Protein AF-Q692S1-F1 (afdb_monomer)

Nearest PDB structures (foldseek):
  7toe-assembly1_B  TM=9.951E-01  e=8.695E-08  Homo sapiens
  7snh-assembly1_D  TM=9.982E-01  e=1.835E-07  Homo sapiens
  7zhz-assembly1_B  TM=9.781E-01  e=6.781E-07  Leishmania donovani
  7zhu-assembly1_B  TM=9.835E-01  e=9.851E-07  Leishmania donovani
  4lgv-assembly1_D  TM=9.643E-01  e=1.264E-05  Mycobacterium avium 104

Sequence (85 aa):
LLVLRFANRFFLPLWNRDNIDNIQIVFREDFGTEGRGGYFDEYGIIRDIIQNHLLQVLCLVAMEKPVSLKPEHIRDEKVKVLQSM

Solvent-accessible surface area (backbone atoms only — not comparable to full-atom values): 5405 Å² total; per-residue (Å²): 102,66,62,62,48,74,72,32,80,78,43,52,85,47,72,45,82,92,67,44,92,80,86,86,86,85,87,86,74,96,68,78,60,86,91,42,47,76,61,46,70,77,59,36,68,54,64,71,42,42,71,49,58,51,43,52,52,48,21,62,72,67,31,67,87,46,93,45,92,51,71,63,41,46,48,51,31,32,51,51,44,64,73,71,106

InterPro domains:
  IPR001282 Glucose-6-phosphate dehydrogenase [PR00079] (32-49)
  IPR001282 Glucose-6-phosphate dehydrogenase [PR00079] (50-66)
  IPR001282 Glucose-6-phosphate dehydrogenase [PTHR23429] (1-85)
  IPR022675 Glucose-6-phosphate dehydrogenase, C-terminal [PF02781] (2-85)

Radius of gyration: 16.23 Å; Cα contacts (8 Å, |Δi|>4): 50; chains: 1; bounding box: 28×32×43 Å

Mean predicted aligned error: 4.51 Å

pLDDT: mean 92.02, std 7.75, range [68.81, 98.31]

Organism: Capsicum annuum (NCBI:txid4072)

Secondary structure (DSSP, 8-state):
-HHHHHS-TTTGGGSSTTT----------SS--TT-HHHHHHHHHIIIIIIIIIHHHHHHHHPPPPSSSSHHHHHHHHHHHHHT-

Foldseek 3Di:
DLCVQPVDPVNPVCLDPVNDPDDDDDDDDPDDCVPCVVVCVVQPPCNVDVVPPVLQVVLSSPFDNFPDPDPVSSVVRSVVVVVVD

Structure (mmCIF, N/CA/C/O backbone):
data_AF-Q692S1-F1
#
_entry.id   AF-Q692S1-F1
#
loop_
_atom_site.group_PDB
_atom_site.id
_atom_site.type_symbol
_atom_site.label_atom_id
_atom_site.label_alt_id
_atom_site.label_comp_id
_atom_site.label_asym_id
_atom_site.label_entity_id
_atom_site.label_seq_id
_atom_site.pdbx_PDB_ins_code
_atom_site.Cartn_x
_atom_site.Cartn_y
_atom_site.Cartn_z
_atom_site.occupancy
_atom_site.B_iso_or_equiv
_atom_site.auth_seq_id
_atom_site.auth_comp_id
_atom_site.auth_asym_id
_atom_site.auth_atom_id
_atom_site.pdbx_PDB_model_num
ATOM 1 N N . LEU A 1 1 ? 8.274 -6.243 2.074 1.00 84.69 1 LEU A N 1
ATOM 2 C CA . LEU A 1 1 ? 7.417 -5.977 0.891 1.00 84.69 1 LEU A CA 1
ATOM 3 C C . LEU A 1 1 ? 8.216 -5.860 -0.408 1.00 84.69 1 LEU A C 1
ATOM 5 O O . LEU A 1 1 ? 7.969 -6.652 -1.305 1.00 84.69 1 LEU A O 1
ATOM 9 N N . LEU A 1 2 ? 9.208 -4.965 -0.499 1.00 89.25 2 LEU A N 1
ATOM 10 C CA . LEU A 1 2 ? 10.026 -4.774 -1.715 1.00 89.25 2 LEU A CA 1
ATOM 11 C C . LEU A 1 2 ? 10.664 -6.070 -2.249 1.00 89.25 2 LEU A C 1
ATOM 13 O O . LEU A 1 2 ? 10.493 -6.401 -3.417 1.00 89.25 2 LEU A O 1
ATOM 17 N N . VAL A 1 3 ? 11.349 -6.832 -1.387 1.00 91.56 3 VAL A N 1
ATOM 18 C CA . VAL A 1 3 ? 11.988 -8.105 -1.779 1.00 91.56 3 VAL A CA 1
ATOM 19 C C . VAL A 1 3 ? 10.947 -9.119 -2.257 1.00 91.56 3 VAL A C 1
ATOM 21 O O . VAL A 1 3 ? 11.128 -9.732 -3.304 1.00 91.56 3 VAL A O 1
ATOM 24 N N . LEU A 1 4 ? 9.825 -9.246 -1.541 1.00 91.06 4 LEU A N 1
ATOM 25 C CA . LEU A 1 4 ? 8.742 -10.159 -1.911 1.00 91.06 4 LEU A CA 1
ATOM 26 C C . LEU A 1 4 ? 8.243 -9.880 -3.338 1.00 91.06 4 LEU A C 1
ATOM 28 O O . LEU A 1 4 ? 8.190 -10.802 -4.143 1.00 91.06 4 LEU A O 1
ATOM 32 N N . ARG A 1 5 ? 7.958 -8.614 -3.667 1.00 92.00 5 ARG A N 1
ATOM 33 C CA . ARG A 1 5 ? 7.407 -8.224 -4.974 1.00 92.00 5 ARG A CA 1
ATOM 34 C C . ARG A 1 5 ? 8.440 -8.239 -6.100 1.00 92.00 5 ARG A C 1
ATOM 36 O O . ARG A 1 5 ? 8.144 -8.712 -7.190 1.00 92.00 5 ARG A O 1
ATOM 43 N N . PHE A 1 6 ? 9.647 -7.729 -5.857 1.00 92.81 6 PHE A N 1
ATOM 44 C CA . PHE A 1 6 ? 10.584 -7.409 -6.940 1.00 92.81 6 PHE A CA 1
ATOM 45 C C . PHE A 1 6 ? 11.780 -8.357 -7.070 1.00 92.81 6 PHE A C 1
ATOM 47 O O . PHE A 1 6 ? 12.449 -8.323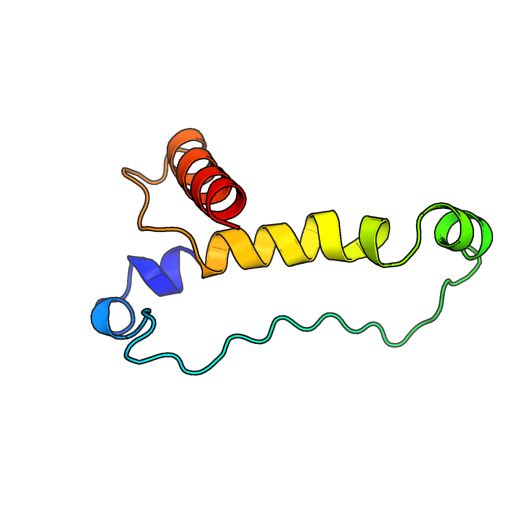 -8.104 1.00 92.81 6 PHE A O 1
ATOM 54 N N . ALA A 1 7 ? 12.050 -9.210 -6.074 1.00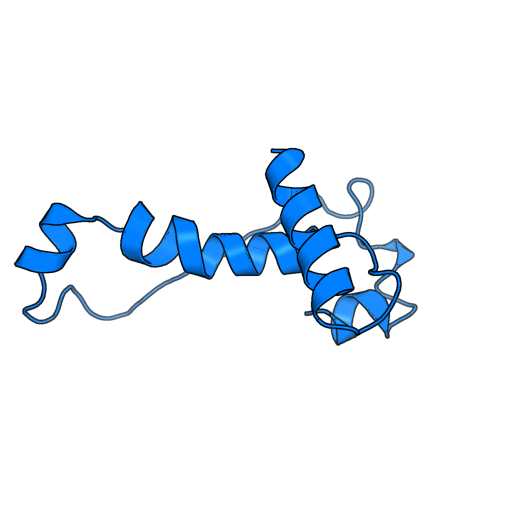 92.69 7 ALA A N 1
ATOM 55 C CA . ALA A 1 7 ? 13.106 -10.227 -6.154 1.00 92.69 7 ALA A CA 1
ATOM 56 C C . ALA A 1 7 ? 12.582 -11.620 -6.553 1.00 92.69 7 ALA A C 1
ATOM 58 O O . ALA A 1 7 ? 13.376 -12.518 -6.824 1.00 92.69 7 ALA A O 1
ATOM 59 N N . ASN A 1 8 ? 11.260 -11.806 -6.627 1.00 92.62 8 ASN A N 1
ATOM 60 C CA . ASN A 1 8 ? 10.635 -13.093 -6.925 1.00 92.62 8 ASN A CA 1
ATOM 61 C C . ASN A 1 8 ? 9.931 -13.059 -8.284 1.00 92.62 8 ASN A C 1
ATOM 63 O O . ASN A 1 8 ? 8.936 -12.359 -8.464 1.00 92.62 8 ASN A O 1
ATOM 67 N N . ARG A 1 9 ? 10.402 -13.881 -9.230 1.00 91.62 9 ARG A N 1
ATOM 68 C CA . ARG A 1 9 ? 9.793 -14.003 -10.570 1.00 91.62 9 ARG A CA 1
ATOM 69 C C . ARG A 1 9 ? 8.338 -14.468 -10.537 1.00 91.62 9 ARG A C 1
ATOM 71 O O . ARG A 1 9 ? 7.588 -14.116 -11.434 1.00 91.62 9 ARG A O 1
ATOM 78 N N . PHE A 1 10 ? 7.954 -15.232 -9.515 1.00 92.50 10 PHE A N 1
ATOM 79 C CA . PHE A 1 10 ? 6.592 -15.739 -9.358 1.00 92.50 10 PHE A CA 1
ATOM 80 C C . PHE A 1 10 ? 5.574 -14.626 -9.071 1.00 92.50 10 PHE A C 1
ATOM 82 O O . PHE A 1 10 ? 4.486 -14.634 -9.632 1.00 92.50 10 PHE A O 1
ATOM 89 N N . PHE A 1 11 ? 5.931 -13.643 -8.236 1.00 91.00 11 PHE A N 1
ATOM 90 C CA . PHE A 1 11 ? 5.001 -12.579 -7.842 1.00 91.00 11 PHE A CA 1
ATOM 91 C C . PHE A 1 11 ? 4.866 -11.475 -8.892 1.00 91.00 11 PHE A C 1
ATOM 93 O O . PHE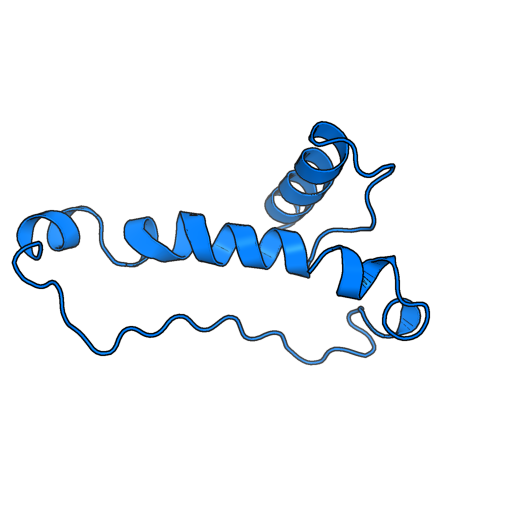 A 1 11 ? 3.815 -10.848 -8.975 1.00 91.00 11 PHE A O 1
ATOM 100 N N . LEU A 1 12 ? 5.895 -11.252 -9.714 1.00 87.62 12 LEU A N 1
ATOM 101 C CA . LEU A 1 12 ? 5.919 -10.158 -10.685 1.00 87.62 12 LEU A CA 1
ATOM 102 C C . LEU A 1 12 ? 4.722 -10.155 -11.670 1.00 87.62 12 LEU A C 1
ATOM 104 O O . LEU A 1 12 ? 4.085 -9.111 -11.784 1.00 87.62 12 LEU A O 1
ATOM 108 N N . PRO A 1 13 ? 4.366 -11.265 -12.357 1.00 93.44 13 PRO A N 1
ATOM 109 C CA . PRO A 1 13 ? 3.239 -11.275 -13.297 1.00 93.44 13 PRO A CA 1
ATOM 110 C C . PRO A 1 13 ? 1.865 -11.313 -12.614 1.00 93.44 13 PRO A C 1
ATOM 112 O O . PRO A 1 13 ? 0.867 -11.030 -13.266 1.00 93.44 13 PRO A O 1
ATOM 115 N N . LEU A 1 14 ? 1.804 -11.663 -11.325 1.00 95.06 14 LEU A N 1
ATOM 116 C CA . LEU A 1 14 ? 0.554 -11.767 -10.566 1.00 95.06 14 LEU A CA 1
ATOM 117 C C . LEU A 1 14 ? 0.177 -10.454 -9.869 1.00 95.06 14 LEU A C 1
ATOM 119 O O . LEU A 1 14 ? -0.953 -10.295 -9.425 1.00 95.06 14 LEU A O 1
ATOM 123 N N . TRP A 1 15 ? 1.109 -9.509 -9.733 1.00 96.38 15 TRP A N 1
ATOM 124 C CA . TRP A 1 15 ? 0.884 -8.296 -8.951 1.00 96.38 15 TRP A CA 1
ATOM 125 C C . TRP A 1 15 ? 0.277 -7.157 -9.780 1.00 96.38 15 TRP A C 1
ATOM 127 O O . TRP A 1 15 ? 0.909 -6.122 -9.985 1.00 96.38 15 TRP A O 1
ATOM 137 N N . ASN A 1 16 ? -0.940 -7.358 -10.286 1.00 95.75 16 ASN A N 1
ATOM 138 C CA . ASN A 1 16 ? -1.683 -6.376 -11.082 1.00 95.75 16 ASN A CA 1
ATOM 139 C C . ASN A 1 16 ? -3.204 -6.590 -10.974 1.00 95.75 16 ASN A C 1
ATOM 141 O O . ASN A 1 16 ? -3.669 -7.591 -10.428 1.00 95.75 16 ASN A O 1
ATOM 145 N N . ARG A 1 17 ? -3.971 -5.651 -11.538 1.00 96.06 17 ARG A N 1
ATOM 146 C CA . ARG A 1 17 ? -5.443 -5.641 -11.520 1.00 96.06 17 ARG A CA 1
ATOM 147 C C . ARG A 1 17 ? -6.119 -6.824 -12.223 1.00 96.06 17 ARG A C 1
ATOM 149 O O . ARG A 1 17 ? -7.302 -7.038 -12.002 1.00 96.06 17 ARG A O 1
ATOM 156 N N . ASP A 1 18 ? -5.407 -7.546 -13.087 1.00 97.75 18 ASP A N 1
ATOM 157 C CA . ASP A 1 18 ? -5.976 -8.682 -13.822 1.00 97.75 18 ASP A CA 1
ATOM 158 C C . ASP A 1 18 ? -5.945 -9.966 -12.978 1.00 97.75 18 ASP A C 1
ATOM 160 O O . ASP A 1 18 ? -6.642 -10.930 -13.280 1.00 97.75 18 ASP A O 1
ATOM 164 N N . ASN A 1 19 ? -5.135 -9.976 -11.913 1.00 97.56 19 ASN A N 1
ATOM 165 C CA . ASN A 1 19 ? -4.908 -11.131 -11.044 1.00 97.56 19 ASN A CA 1
ATOM 166 C C . ASN A 1 19 ? -5.299 -10.867 -9.579 1.00 97.56 19 ASN A C 1
ATOM 168 O O . ASN A 1 19 ? -5.568 -11.812 -8.838 1.00 97.56 19 ASN A O 1
ATOM 172 N N . ILE A 1 20 ? -5.309 -9.602 -9.145 1.00 97.38 20 ILE A N 1
ATOM 173 C CA . ILE A 1 20 ? -5.676 -9.190 -7.787 1.00 97.38 20 ILE A CA 1
ATOM 174 C C . ILE A 1 20 ? -7.075 -8.580 -7.810 1.00 97.38 20 ILE A C 1
ATOM 176 O O . ILE A 1 20 ? -7.277 -7.512 -8.382 1.00 97.38 20 ILE A O 1
ATOM 180 N N . ASP A 1 21 ? -8.006 -9.235 -7.119 1.00 98.25 21 ASP A N 1
ATOM 181 C CA . ASP A 1 21 ? -9.368 -8.734 -6.918 1.00 98.25 21 ASP A CA 1
ATOM 182 C C . ASP A 1 21 ? -9.418 -7.590 -5.889 1.00 98.25 21 ASP A C 1
ATOM 184 O O . ASP A 1 21 ? -9.954 -6.517 -6.162 1.00 98.25 21 ASP A O 1
ATOM 188 N N . ASN A 1 22 ? -8.813 -7.781 -4.711 1.00 97.75 22 ASN A N 1
ATOM 189 C CA . ASN A 1 22 ? -8.767 -6.758 -3.667 1.00 97.75 22 ASN A CA 1
ATOM 190 C C . ASN A 1 22 ? -7.513 -6.861 -2.785 1.00 97.75 22 ASN A C 1
ATOM 192 O O . ASN A 1 22 ? -6.862 -7.903 -2.698 1.00 97.75 22 ASN A O 1
ATOM 196 N N . ILE A 1 23 ? -7.184 -5.750 -2.120 1.00 97.00 23 ILE A N 1
ATOM 197 C CA . ILE A 1 23 ? -6.087 -5.641 -1.154 1.00 97.00 23 ILE A CA 1
ATOM 198 C C . ILE A 1 23 ? -6.666 -5.138 0.165 1.00 97.00 23 ILE A C 1
ATOM 200 O O . ILE A 1 23 ? -7.298 -4.084 0.208 1.00 97.00 23 ILE A O 1
ATOM 204 N N . GLN A 1 24 ? -6.402 -5.863 1.250 1.00 98.00 24 GLN A N 1
ATOM 205 C CA . GLN A 1 24 ? -6.825 -5.491 2.598 1.00 98.00 24 GLN A CA 1
ATOM 206 C C . GLN A 1 24 ? -5.606 -5.191 3.468 1.00 98.00 24 GLN A C 1
ATOM 208 O O . GLN A 1 24 ? -4.713 -6.025 3.620 1.00 98.00 24 GLN A O 1
ATOM 213 N N . ILE A 1 25 ? -5.582 -3.998 4.058 1.00 96.88 25 ILE A N 1
ATOM 214 C CA . ILE A 1 25 ? -4.568 -3.579 5.027 1.00 96.88 25 ILE A CA 1
ATOM 215 C C . ILE A 1 25 ? -5.301 -3.324 6.341 1.00 96.88 25 ILE A C 1
ATOM 217 O O . ILE A 1 25 ? -6.115 -2.408 6.430 1.00 96.88 25 ILE A O 1
ATOM 221 N N . VAL A 1 26 ? -5.044 -4.163 7.343 1.00 96.19 26 VAL A N 1
ATOM 222 C CA . VAL A 1 26 ? -5.780 -4.154 8.612 1.00 96.19 26 VAL A CA 1
ATOM 223 C C . VAL A 1 26 ? -4.827 -3.840 9.754 1.00 96.19 26 VAL A C 1
ATOM 225 O O . VAL A 1 26 ? -3.811 -4.512 9.918 1.00 96.19 26 VAL A O 1
ATOM 228 N N . PHE A 1 27 ? -5.197 -2.854 10.566 1.00 95.00 27 PHE A N 1
ATOM 229 C CA . PHE A 1 27 ? -4.563 -2.549 11.842 1.00 95.00 27 PHE A CA 1
ATOM 230 C C . PHE A 1 27 ? -5.556 -2.826 12.969 1.00 95.00 27 PHE A C 1
ATOM 232 O O . PHE A 1 27 ? -6.717 -2.428 12.878 1.00 95.00 27 PHE A O 1
ATOM 239 N N . ARG A 1 28 ? -5.113 -3.557 13.992 1.00 92.94 28 ARG A N 1
ATOM 240 C CA . ARG A 1 28 ? -5.900 -3.903 15.177 1.00 92.94 28 ARG A CA 1
ATOM 241 C C . ARG A 1 28 ? -4.990 -3.863 16.395 1.00 92.94 28 ARG A C 1
ATOM 243 O O . ARG A 1 28 ? -3.910 -4.444 16.353 1.00 92.94 28 ARG A O 1
ATOM 250 N N . GLU A 1 29 ? -5.477 -3.236 17.451 1.00 91.12 29 GLU A N 1
ATOM 251 C CA . GLU A 1 29 ? -4.893 -3.256 18.789 1.00 91.12 29 GLU A CA 1
ATOM 252 C C . GLU A 1 29 ? -5.917 -3.884 19.737 1.00 91.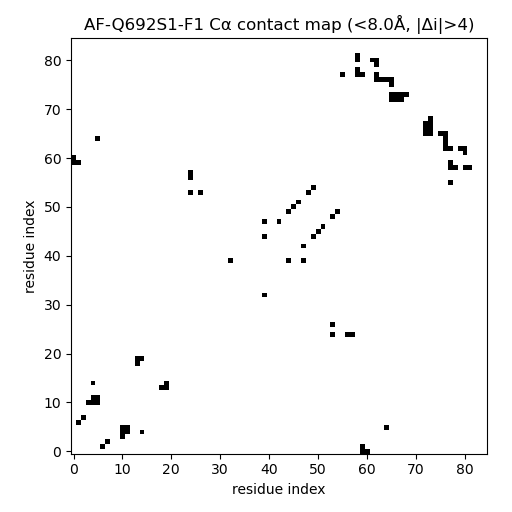12 29 GLU A C 1
ATOM 254 O O . GLU A 1 29 ? -7.127 -3.754 19.534 1.00 91.12 29 GLU A O 1
ATOM 259 N N . ASP A 1 30 ? -5.438 -4.626 20.729 1.00 89.38 30 ASP A N 1
ATOM 260 C CA . ASP A 1 30 ? -6.249 -5.303 21.744 1.00 89.38 30 ASP A CA 1
ATOM 261 C C . ASP A 1 30 ? -6.436 -4.463 23.020 1.00 89.38 30 ASP A C 1
ATOM 263 O O . ASP A 1 30 ? -7.077 -4.911 23.972 1.00 89.38 30 ASP A O 1
ATOM 267 N N . PHE A 1 31 ? -5.942 -3.224 23.014 1.00 86.06 31 PHE A N 1
ATOM 268 C CA . PHE A 1 31 ? -6.068 -2.241 24.086 1.00 86.06 31 PHE A CA 1
ATOM 269 C C . PHE A 1 31 ? -6.725 -0.937 23.595 1.00 86.06 31 PHE A C 1
ATOM 271 O O . PHE A 1 31 ? -6.829 -0.670 22.399 1.00 86.06 31 PHE A O 1
ATOM 278 N N . GLY A 1 32 ? -7.241 -0.144 24.543 1.00 82.12 32 GLY A N 1
ATOM 279 C CA . GLY A 1 32 ? -7.855 1.165 24.279 1.00 82.12 32 GLY A CA 1
ATOM 280 C C . GLY A 1 32 ? -6.834 2.307 24.303 1.00 82.12 32 GLY A C 1
ATOM 281 O O . GLY A 1 32 ? -5.644 2.105 24.137 1.00 82.12 32 GLY A O 1
ATOM 282 N N . THR A 1 33 ? -7.255 3.536 24.596 1.00 79.31 33 THR A N 1
ATOM 283 C CA . THR A 1 33 ? -6.331 4.690 24.587 1.00 79.31 33 THR A CA 1
ATOM 284 C C . THR A 1 33 ? -5.382 4.768 25.795 1.00 79.31 33 THR A C 1
ATOM 286 O O . THR A 1 33 ? -4.634 5.733 25.889 1.00 79.31 33 THR A O 1
ATOM 289 N N . GLU A 1 34 ? -5.459 3.838 26.756 1.00 79.44 34 GLU A N 1
ATOM 290 C CA . GLU A 1 34 ? -4.573 3.706 27.937 1.00 79.44 34 GLU A CA 1
ATOM 291 C C . GLU A 1 34 ? -4.111 5.036 28.581 1.00 79.44 34 GLU A C 1
ATOM 293 O O . GLU A 1 34 ? -2.928 5.297 28.779 1.00 79.44 34 GLU A O 1
ATOM 298 N N . GLY A 1 35 ? -5.052 5.937 28.891 1.00 71.62 35 GLY A N 1
ATOM 299 C CA . GLY A 1 35 ? -4.745 7.236 29.517 1.00 71.62 35 GLY A CA 1
ATOM 300 C C . GLY A 1 35 ? -4.277 8.346 28.561 1.00 71.62 35 GLY A C 1
ATOM 301 O O . GLY A 1 35 ? -4.173 9.496 28.975 1.00 71.62 35 GLY A O 1
ATOM 302 N N . ARG A 1 36 ? -4.087 8.056 27.269 1.00 73.69 36 ARG A N 1
ATOM 303 C CA . ARG A 1 36 ? -3.825 9.032 26.189 1.00 73.69 36 ARG A CA 1
ATOM 304 C C . ARG A 1 36 ? -5.095 9.487 25.465 1.00 73.69 36 ARG A C 1
ATOM 306 O O . ARG A 1 36 ? -5.004 10.117 24.415 1.00 73.69 36 ARG A O 1
ATOM 313 N N . GLY A 1 37 ? -6.271 9.199 26.026 1.0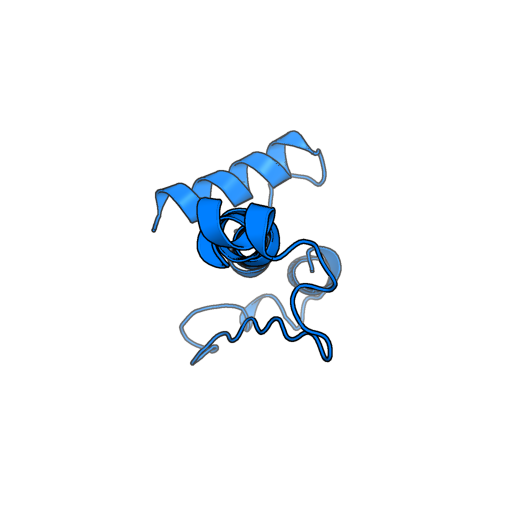0 70.25 37 GLY A N 1
ATOM 314 C CA . GLY A 1 37 ? -7.568 9.514 25.416 1.00 70.25 37 GLY A CA 1
ATOM 315 C C . GLY A 1 37 ? -7.702 10.985 25.020 1.00 70.25 37 GLY A C 1
ATOM 316 O O . GLY A 1 37 ? -8.151 11.260 23.920 1.00 70.25 37 GLY A O 1
ATOM 317 N N . GLY A 1 38 ? -7.207 11.915 25.846 1.00 69.56 38 GLY A N 1
ATOM 318 C CA . GLY A 1 38 ? -7.230 13.350 25.528 1.00 69.56 38 GLY A CA 1
ATOM 319 C C . GLY A 1 38 ? -6.344 13.757 24.344 1.00 69.56 38 GLY A C 1
ATOM 320 O O . GLY A 1 38 ? -6.693 14.679 23.624 1.00 69.56 38 GLY A O 1
ATOM 321 N N . TYR A 1 39 ? -5.232 13.052 24.097 1.00 68.81 39 TYR A N 1
ATOM 322 C CA . TYR A 1 39 ? -4.435 13.249 22.879 1.00 68.81 39 TYR A CA 1
ATOM 323 C C . TYR A 1 39 ? -5.157 12.632 21.677 1.00 68.81 39 TYR A C 1
ATOM 325 O O . TYR A 1 39 ? -5.320 13.278 20.651 1.00 68.81 39 TYR A O 1
ATOM 333 N N . PHE A 1 40 ? -5.650 11.399 21.810 1.00 74.25 40 PHE A N 1
ATOM 334 C CA . PHE A 1 40 ? -6.362 10.720 20.727 1.00 74.25 40 PHE A CA 1
ATOM 335 C C . PHE A 1 40 ? -7.627 11.474 20.277 1.00 74.25 40 PHE A C 1
ATOM 337 O O . PHE A 1 40 ? -7.919 11.485 19.085 1.00 74.25 40 PHE A O 1
ATOM 344 N N . ASP A 1 41 ? -8.338 12.137 21.191 1.00 73.94 41 ASP A N 1
ATOM 345 C CA . ASP A 1 41 ? -9.572 12.881 20.901 1.00 73.94 41 ASP A CA 1
ATOM 346 C C . ASP A 1 41 ? -9.342 14.082 19.961 1.00 73.94 41 ASP A C 1
ATOM 348 O O . ASP A 1 41 ? -10.162 14.359 19.087 1.00 73.94 41 ASP A O 1
ATOM 352 N N . GLU A 1 42 ? -8.185 14.750 20.053 1.00 78.94 42 GLU A N 1
ATOM 353 C CA . GLU A 1 42 ? -7.845 15.880 19.173 1.00 78.94 42 GLU A CA 1
ATOM 354 C C . GLU A 1 42 ? -7.447 15.439 17.750 1.00 78.94 42 GLU A C 1
ATOM 356 O O . GLU A 1 42 ? -7.762 16.116 16.764 1.00 78.94 42 GLU A O 1
ATOM 361 N N . TYR A 1 43 ? -6.744 14.307 17.613 1.00 81.31 43 TYR A N 1
ATOM 362 C CA . TYR A 1 43 ? -6.158 13.880 16.331 1.00 81.31 43 TYR A CA 1
ATOM 363 C C . TYR A 1 43 ? -6.985 12.812 15.604 1.00 81.31 43 TYR A C 1
ATOM 365 O O . TYR A 1 43 ? -7.125 12.892 14.374 1.00 81.31 43 TYR A O 1
ATOM 373 N N . GLY A 1 44 ? -7.543 11.856 16.351 1.00 86.62 44 GLY A N 1
ATOM 374 C CA . GLY A 1 44 ? -8.323 10.713 15.880 1.00 86.62 44 GLY A CA 1
ATOM 375 C C . GLY A 1 44 ? -7.519 9.653 15.116 1.00 86.62 44 GLY A C 1
ATOM 376 O O . GLY A 1 44 ? -6.396 9.880 14.661 1.00 86.62 44 GLY A O 1
ATOM 377 N N . ILE A 1 45 ? -8.149 8.494 14.884 1.00 89.25 45 ILE A N 1
ATOM 378 C CA . ILE A 1 45 ? -7.516 7.317 14.253 1.00 89.25 45 ILE A CA 1
ATOM 379 C C . ILE A 1 45 ? -6.926 7.592 12.861 1.00 89.25 45 ILE A C 1
ATOM 381 O O . ILE A 1 45 ? -5.952 6.961 12.449 1.00 89.25 45 ILE A O 1
ATOM 385 N N . ILE A 1 46 ? -7.497 8.552 12.123 1.00 91.56 46 ILE A N 1
ATOM 386 C CA . ILE A 1 46 ? -7.025 8.891 10.778 1.00 91.56 46 ILE A CA 1
ATOM 387 C C . ILE A 1 46 ? -5.607 9.457 10.836 1.00 91.56 46 ILE A C 1
ATOM 389 O O . ILE A 1 46 ? -4.756 9.026 10.065 1.00 91.56 46 ILE A O 1
ATOM 393 N N . ARG A 1 47 ? -5.346 10.418 11.726 1.00 92.06 47 ARG A N 1
ATOM 394 C CA . ARG A 1 47 ? -4.022 11.045 11.843 1.00 92.06 47 ARG A CA 1
ATOM 395 C C . ARG A 1 47 ? -3.043 10.171 12.613 1.00 92.06 47 ARG A C 1
ATOM 397 O O . ARG A 1 47 ? -1.849 10.242 12.350 1.00 92.06 47 ARG A O 1
ATOM 404 N N . ASP A 1 48 ? -3.562 9.364 13.530 1.00 90.38 48 ASP A N 1
ATOM 405 C CA . ASP A 1 48 ? -2.751 8.502 14.379 1.00 90.38 48 ASP A CA 1
ATOM 406 C C . ASP A 1 48 ? -2.185 7.300 13.606 1.00 90.38 48 ASP A C 1
ATOM 408 O O . ASP A 1 48 ? -0.989 7.033 13.681 1.00 90.38 48 ASP A O 1
ATOM 412 N N . ILE A 1 49 ? -3.015 6.628 12.790 1.00 94.50 49 IL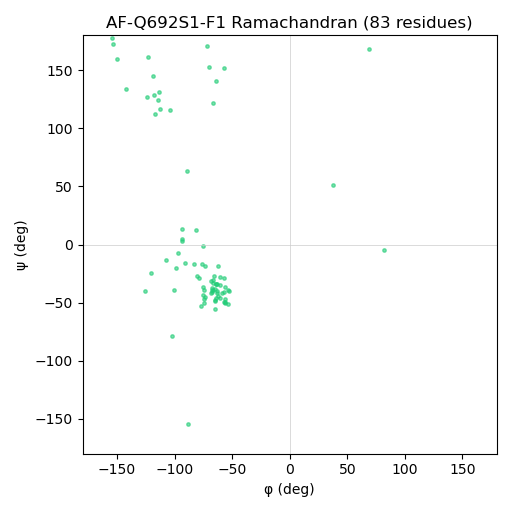E A N 1
ATOM 413 C CA . ILE A 1 49 ? -2.653 5.355 12.139 1.00 94.50 49 ILE A CA 1
ATOM 414 C C . ILE A 1 49 ? -2.817 5.355 10.613 1.00 94.50 49 ILE A C 1
ATOM 416 O O . ILE A 1 49 ? -2.007 4.763 9.888 1.00 94.50 49 ILE A O 1
ATOM 420 N N . ILE A 1 50 ? -3.882 5.966 10.088 1.00 93.94 50 ILE A N 1
ATOM 421 C CA . ILE A 1 50 ? -4.237 5.786 8.670 1.00 93.94 50 ILE A CA 1
ATOM 422 C C . ILE A 1 50 ? -3.324 6.615 7.761 1.00 93.94 50 ILE A C 1
ATOM 424 O O . ILE A 1 50 ? -2.714 6.074 6.838 1.00 93.94 50 ILE A O 1
ATOM 428 N N . GLN A 1 51 ? -3.211 7.918 8.022 1.00 95.00 51 GLN A N 1
ATOM 429 C CA . GLN A 1 51 ? -2.505 8.890 7.183 1.00 95.00 51 GLN A CA 1
ATOM 430 C C . GLN A 1 51 ? -0.992 8.637 7.127 1.00 95.00 51 GLN A C 1
ATOM 432 O O . GLN A 1 51 ? -0.349 8.975 6.133 1.00 95.00 51 GLN A O 1
ATOM 437 N N . ASN A 1 52 ? -0.428 8.025 8.166 1.00 94.62 52 ASN A N 1
ATOM 438 C CA . ASN A 1 52 ? 0.988 7.710 8.278 1.00 94.62 52 ASN A CA 1
ATOM 439 C C . ASN A 1 52 ? 1.245 6.217 7.988 1.00 94.62 52 ASN A C 1
ATOM 441 O O . ASN A 1 52 ? 1.661 5.868 6.887 1.00 94.62 52 ASN A O 1
ATOM 445 N N . HIS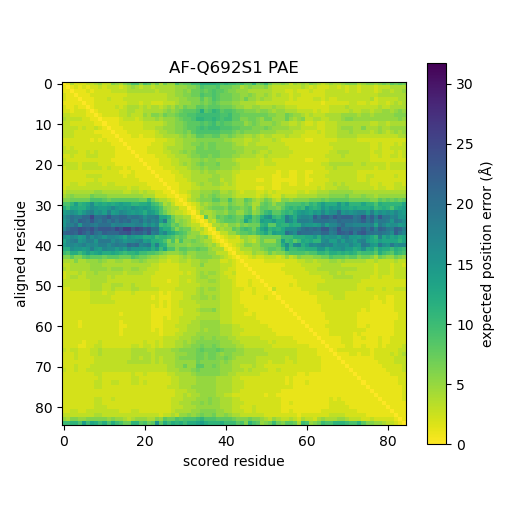 A 1 53 ? 0.993 5.315 8.930 1.00 96.31 53 HIS A N 1
ATOM 446 C CA . HIS A 1 53 ? 1.405 3.922 8.898 1.00 96.31 53 HIS A CA 1
ATOM 447 C C . HIS A 1 53 ? 0.729 3.153 7.764 1.00 96.31 53 HIS A C 1
ATOM 449 O O . HIS A 1 53 ? 1.426 2.588 6.915 1.00 96.31 53 HIS A O 1
ATOM 455 N N . LEU A 1 54 ? -0.607 3.160 7.701 1.00 97.50 54 LEU A N 1
ATOM 456 C CA . LEU A 1 54 ? -1.317 2.392 6.675 1.00 97.50 54 LEU A CA 1
ATOM 457 C C . LEU A 1 54 ? -1.078 2.947 5.276 1.00 97.50 54 LEU A C 1
ATOM 459 O O . LEU A 1 54 ? -0.883 2.170 4.341 1.00 97.50 54 LEU A O 1
ATOM 463 N N . LEU A 1 55 ? -1.000 4.271 5.138 1.00 97.19 55 LEU A N 1
ATOM 464 C CA . LEU A 1 55 ? -0.673 4.900 3.866 1.00 97.19 55 LEU A CA 1
ATOM 465 C C . LEU A 1 55 ? 0.743 4.531 3.393 1.00 97.19 55 LEU A C 1
ATOM 467 O O . LEU A 1 55 ? 0.947 4.226 2.221 1.00 97.19 55 LEU A O 1
ATOM 471 N N . GLN A 1 56 ? 1.729 4.469 4.294 1.00 97.00 56 GLN A N 1
ATOM 472 C CA . GLN A 1 56 ? 3.083 4.027 3.941 1.00 97.00 56 GLN A CA 1
ATOM 473 C C . GLN A 1 56 ? 3.121 2.556 3.501 1.00 97.00 56 GLN A C 1
ATOM 475 O O . GLN A 1 56 ? 3.849 2.223 2.559 1.00 97.00 56 GLN A O 1
ATOM 480 N N . VAL A 1 57 ? 2.339 1.680 4.144 1.00 97.50 57 VAL A N 1
ATOM 481 C CA . VAL A 1 57 ? 2.186 0.278 3.722 1.00 97.50 57 VAL A CA 1
ATOM 482 C C . VAL A 1 57 ? 1.534 0.204 2.344 1.00 97.50 57 VAL A C 1
ATOM 484 O O . VAL A 1 57 ? 2.056 -0.496 1.475 1.00 97.50 57 VAL A O 1
ATOM 487 N N . LEU A 1 58 ? 0.464 0.971 2.113 1.00 97.19 58 LEU A N 1
ATOM 488 C CA . LEU A 1 58 ? -0.207 1.058 0.818 1.00 97.19 58 LEU A CA 1
ATOM 489 C C . LEU A 1 58 ? 0.767 1.466 -0.290 1.00 97.19 58 LEU A C 1
ATOM 491 O O . LEU A 1 58 ? 0.834 0.789 -1.314 1.00 97.19 58 LEU A O 1
ATOM 495 N N . CYS A 1 59 ? 1.592 2.494 -0.072 1.00 97.56 59 CYS A N 1
ATOM 496 C CA . CYS A 1 59 ? 2.586 2.908 -1.061 1.00 97.56 59 CYS A CA 1
ATOM 497 C C . CYS A 1 59 ? 3.569 1.782 -1.403 1.00 97.56 59 CYS A C 1
ATOM 499 O O . CYS A 1 59 ? 3.877 1.570 -2.569 1.00 97.56 59 CYS A O 1
ATOM 501 N N . LEU A 1 60 ? 4.045 1.013 -0.419 1.00 96.69 60 LEU A N 1
ATOM 502 C CA . LEU A 1 60 ? 4.950 -0.119 -0.672 1.00 96.69 60 LEU A CA 1
ATOM 503 C C . LEU A 1 60 ? 4.262 -1.284 -1.406 1.00 96.69 60 LEU A C 1
ATOM 505 O O . LEU A 1 60 ? 4.904 -2.028 -2.157 1.00 96.69 60 LEU A O 1
ATOM 509 N N . VAL A 1 61 ? 2.965 -1.458 -1.170 1.00 96.38 61 VAL A N 1
ATOM 510 C CA . VAL A 1 61 ? 2.119 -2.475 -1.800 1.00 96.38 61 VAL A CA 1
ATOM 511 C C . VAL A 1 61 ? 1.783 -2.118 -3.250 1.00 96.38 61 VAL A C 1
ATOM 513 O O . VAL A 1 61 ? 1.807 -3.006 -4.100 1.00 96.38 61 VAL A O 1
ATOM 516 N N . ALA A 1 62 ? 1.521 -0.845 -3.543 1.00 96.62 62 ALA A N 1
ATOM 517 C CA . ALA A 1 62 ? 1.035 -0.389 -4.845 1.00 96.62 62 ALA A CA 1
ATOM 518 C C . ALA A 1 62 ? 2.124 0.177 -5.773 1.00 96.62 62 ALA A C 1
ATOM 520 O O . ALA A 1 62 ? 1.915 0.207 -6.978 1.00 96.62 62 ALA A O 1
ATOM 521 N N . MET A 1 63 ? 3.286 0.596 -5.253 1.00 97.25 63 MET A N 1
ATOM 522 C CA . MET A 1 63 ? 4.344 1.212 -6.071 1.00 97.25 63 MET A CA 1
ATOM 523 C C . MET A 1 63 ? 4.818 0.319 -7.220 1.00 97.25 63 MET A C 1
ATOM 525 O O . MET A 1 63 ? 4.832 -0.909 -7.089 1.00 97.25 63 MET A O 1
ATOM 529 N N . GLU A 1 64 ? 5.291 0.936 -8.298 1.00 96.5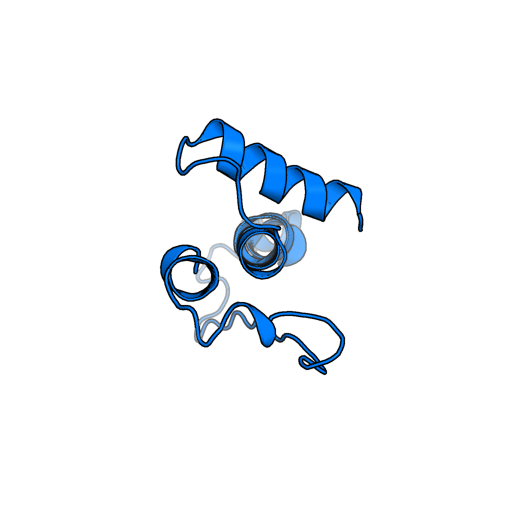6 64 GLU A N 1
ATOM 530 C CA . GLU A 1 64 ? 6.011 0.233 -9.358 1.00 96.56 64 GLU A CA 1
ATOM 531 C C . GLU A 1 64 ? 7.414 -0.185 -8.899 1.00 96.56 64 GLU A C 1
ATOM 533 O O . GLU A 1 64 ? 7.892 0.179 -7.816 1.00 96.56 64 GLU A O 1
ATOM 538 N N . LYS A 1 65 ? 8.090 -0.994 -9.720 1.00 95.69 65 LYS A N 1
ATOM 539 C CA . LYS A 1 65 ? 9.478 -1.374 -9.450 1.00 95.69 65 LYS A CA 1
ATOM 540 C C . LYS A 1 65 ? 10.379 -0.133 -9.560 1.00 95.69 65 LYS A C 1
ATOM 542 O O . LYS A 1 65 ? 10.461 0.440 -10.645 1.00 95.69 65 LYS A O 1
ATOM 547 N N . PRO A 1 66 ? 11.117 0.243 -8.499 1.00 96.88 66 PRO A N 1
ATOM 548 C CA . PRO A 1 66 ? 11.990 1.407 -8.547 1.00 96.88 66 PRO A CA 1
ATOM 549 C C . PRO A 1 66 ? 13.196 1.151 -9.454 1.00 96.88 66 PRO A C 1
ATOM 551 O O . PRO A 1 66 ? 13.668 0.016 -9.586 1.00 96.88 66 PRO A O 1
ATOM 554 N N . VAL A 1 67 ? 13.742 2.229 -10.024 1.00 96.88 67 VAL A N 1
ATOM 555 C CA . VAL A 1 67 ? 14.920 2.196 -10.913 1.00 96.88 67 VAL A CA 1
ATOM 556 C C . VAL A 1 67 ? 16.125 1.535 -10.234 1.00 96.88 67 VAL A C 1
ATOM 558 O O . VAL A 1 67 ? 16.891 0.807 -10.864 1.00 96.88 67 VAL A O 1
ATOM 561 N N . SER A 1 68 ? 16.295 1.757 -8.929 1.00 96.81 68 SER A N 1
ATOM 562 C CA . SER A 1 68 ? 17.244 1.015 -8.099 1.00 96.81 68 SER A CA 1
ATOM 563 C C . SER A 1 68 ? 16.806 1.018 -6.634 1.00 96.81 68 SER A C 1
ATOM 565 O O . SER A 1 68 ? 15.817 1.649 -6.273 1.00 96.81 68 SER A O 1
ATOM 567 N N . LEU A 1 69 ? 17.562 0.336 -5.770 1.00 95.75 69 LEU A N 1
ATOM 568 C CA . LEU A 1 69 ? 17.313 0.309 -4.323 1.00 95.75 69 LEU A CA 1
ATOM 569 C C . LEU A 1 69 ? 17.864 1.539 -3.579 1.00 95.75 69 LEU A C 1
ATOM 571 O O . LEU A 1 69 ? 17.942 1.525 -2.352 1.00 95.75 69 LEU A O 1
ATOM 575 N N . LYS A 1 70 ? 18.263 2.596 -4.299 1.00 97.88 70 LYS A N 1
ATOM 576 C CA . LYS A 1 70 ? 18.620 3.868 -3.665 1.00 97.88 70 LYS A CA 1
ATOM 577 C C . LYS A 1 70 ? 17.384 4.464 -2.972 1.00 97.88 70 LYS A C 1
ATOM 579 O O . LYS A 1 70 ? 16.290 4.374 -3.538 1.00 97.88 70 LYS A O 1
ATOM 584 N N . PRO A 1 71 ? 17.533 5.073 -1.782 1.00 97.69 71 PRO A N 1
ATOM 585 C CA . PRO A 1 71 ? 16.402 5.593 -1.015 1.00 97.69 71 PRO A CA 1
ATOM 586 C C . PRO A 1 71 ? 15.505 6.552 -1.805 1.00 97.69 71 PRO A C 1
ATOM 588 O O . PRO A 1 71 ? 14.282 6.483 -1.695 1.00 97.69 71 PRO A O 1
ATOM 591 N N . GLU A 1 72 ? 16.103 7.406 -2.635 1.00 98.19 72 GLU A N 1
ATOM 592 C CA . GLU A 1 72 ? 15.405 8.419 -3.427 1.00 98.19 72 GLU A CA 1
ATOM 593 C C . GLU A 1 72 ? 14.493 7.764 -4.463 1.00 98.19 72 GLU A C 1
ATOM 595 O O . GLU A 1 72 ? 13.307 8.065 -4.506 1.00 98.19 72 GLU A O 1
ATOM 600 N N . HIS A 1 73 ? 15.001 6.777 -5.204 1.00 98.19 73 HIS A N 1
ATOM 601 C CA . HIS A 1 73 ? 14.218 6.075 -6.223 1.00 98.19 73 HIS A CA 1
ATOM 602 C C . HIS A 1 73 ? 13.041 5.293 -5.624 1.00 98.19 73 HIS A C 1
ATOM 604 O O . HIS A 1 73 ? 11.983 5.195 -6.236 1.00 98.19 73 HIS A O 1
ATOM 610 N N . ILE A 1 74 ? 13.198 4.738 -4.416 1.00 97.75 74 ILE A N 1
ATOM 611 C CA . ILE A 1 74 ? 12.086 4.084 -3.710 1.00 97.75 74 ILE A CA 1
ATOM 612 C C . ILE A 1 74 ? 11.050 5.127 -3.279 1.00 97.75 74 ILE A C 1
ATOM 614 O O . ILE A 1 74 ? 9.847 4.886 -3.382 1.00 97.75 74 ILE A O 1
ATOM 618 N N . ARG A 1 75 ? 11.501 6.280 -2.775 1.00 98.00 75 ARG A N 1
ATOM 619 C CA . ARG A 1 75 ? 10.613 7.369 -2.360 1.00 98.00 75 ARG A CA 1
ATOM 620 C C . ARG A 1 75 ? 9.818 7.918 -3.541 1.00 98.00 75 ARG A C 1
ATOM 622 O O . ARG A 1 75 ? 8.624 8.140 -3.375 1.00 98.00 75 ARG A O 1
ATOM 629 N N . ASP A 1 76 ? 10.448 8.087 -4.696 1.00 98.31 76 ASP A N 1
ATOM 630 C CA . ASP A 1 76 ? 9.802 8.623 -5.894 1.00 98.31 76 ASP A CA 1
ATOM 631 C C . ASP A 1 76 ? 8.629 7.734 -6.333 1.00 98.31 76 ASP A C 1
ATOM 633 O O . ASP A 1 76 ? 7.517 8.227 -6.516 1.00 98.31 76 ASP A O 1
ATOM 637 N N . GLU A 1 77 ? 8.815 6.410 -6.367 1.00 98.25 77 GLU A N 1
ATOM 638 C CA . GLU A 1 77 ? 7.721 5.482 -6.690 1.00 98.25 77 GLU A CA 1
ATOM 639 C C . GLU A 1 77 ? 6.613 5.469 -5.625 1.00 98.25 77 GLU A C 1
ATOM 641 O O . GLU A 1 77 ? 5.435 5.336 -5.951 1.00 98.25 77 GLU A O 1
ATOM 646 N N . LYS A 1 78 ? 6.951 5.661 -4.344 1.00 98.06 78 LYS A N 1
ATOM 647 C CA . LYS A 1 78 ? 5.937 5.808 -3.285 1.00 98.06 78 LYS A CA 1
ATOM 648 C C . LYS A 1 78 ? 5.128 7.098 -3.439 1.00 98.06 78 LYS A C 1
ATOM 650 O O . LYS A 1 78 ? 3.927 7.080 -3.191 1.00 98.06 78 LYS A O 1
ATOM 655 N N . VAL A 1 79 ? 5.763 8.206 -3.823 1.00 98.19 79 VAL A N 1
ATOM 656 C CA . VAL A 1 79 ? 5.080 9.489 -4.075 1.00 98.19 79 VAL A CA 1
ATOM 657 C C . VAL A 1 79 ? 4.188 9.389 -5.309 1.00 98.19 79 VAL A C 1
ATOM 659 O O . VAL A 1 79 ? 3.063 9.879 -5.279 1.00 98.19 79 VAL A O 1
ATOM 662 N N . LYS A 1 80 ? 4.644 8.694 -6.354 1.00 98.25 80 LYS A N 1
ATOM 663 C CA . LYS A 1 80 ? 3.861 8.452 -7.569 1.00 98.25 80 LYS A CA 1
ATOM 664 C C . LYS A 1 80 ? 2.532 7.750 -7.278 1.00 98.25 80 LYS A C 1
ATOM 666 O O . LYS A 1 80 ? 1.515 8.154 -7.829 1.00 98.25 80 LYS A O 1
ATOM 671 N N . VAL A 1 81 ? 2.522 6.764 -6.373 1.00 97.56 81 VAL A N 1
ATOM 672 C CA . VAL A 1 81 ? 1.274 6.124 -5.910 1.00 97.56 81 VAL A CA 1
ATOM 673 C C . VAL A 1 81 ? 0.317 7.164 -5.334 1.00 97.56 81 VAL A C 1
ATOM 675 O O . VAL A 1 81 ? -0.835 7.218 -5.748 1.00 97.56 81 VAL A O 1
ATOM 678 N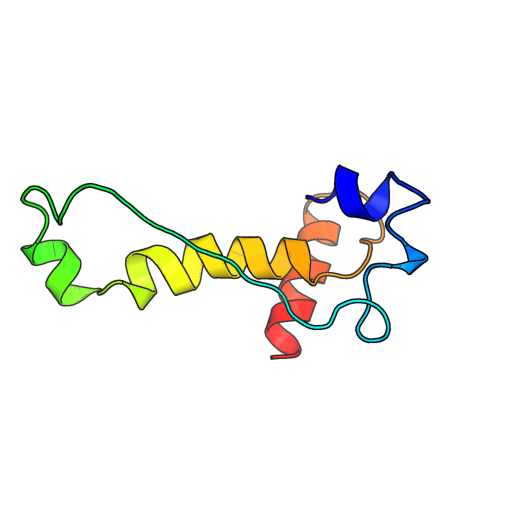 N . LEU A 1 82 ? 0.796 8.019 -4.428 1.00 97.19 82 LEU A N 1
ATOM 679 C CA . LEU A 1 82 ? -0.033 9.042 -3.780 1.00 97.19 82 LEU A CA 1
ATOM 680 C C . LEU A 1 82 ? -0.588 10.075 -4.767 1.00 97.19 82 LEU A C 1
ATOM 682 O O . LEU A 1 82 ? -1.696 10.557 -4.579 1.00 97.19 82 LEU A O 1
ATOM 686 N N . GLN A 1 83 ? 0.166 10.409 -5.815 1.00 97.12 83 GLN A N 1
ATOM 687 C CA . GLN A 1 83 ? -0.272 11.335 -6.867 1.00 97.12 83 GLN A CA 1
ATOM 688 C C . GLN A 1 83 ? -1.315 10.730 -7.815 1.00 97.12 83 GLN A C 1
ATOM 690 O O . GLN A 1 83 ? -1.985 11.472 -8.526 1.00 97.12 83 GLN A O 1
ATOM 695 N N . SER A 1 84 ? -1.425 9.400 -7.851 1.00 93.56 84 SER A N 1
ATOM 696 C CA . SER A 1 84 ? -2.404 8.673 -8.668 1.00 93.56 84 SER A CA 1
ATOM 697 C C . SER A 1 84 ? -3.710 8.340 -7.938 1.00 93.56 84 SER A C 1
ATOM 699 O O . SER A 1 84 ? -4.544 7.640 -8.513 1.00 93.56 84 SER A O 1
ATOM 701 N N . MET A 1 85 ? -3.862 8.787 -6.685 1.00 83.00 85 MET A N 1
ATOM 702 C CA . MET A 1 85 ? -5.076 8.583 -5.882 1.00 83.00 85 MET A CA 1
ATOM 703 C C . MET A 1 85 ? -6.151 9.626 -6.176 1.00 83.00 85 MET A C 1
ATOM 705 O O . MET A 1 85 ? -5.793 10.775 -6.515 1.00 83.00 85 MET A O 1
#